Protein AF-A0A8C6JBT6-F1 (afdb_monomer_lite)

Sequence (133 aa):
RHLRRMQIFSVFMLKRRSRCQCKMEPKERSNCGYPGITAEQCRKAGCCFDSSVPGVPWCFSPKAKKGSQCLKVCPADSRARINCGFPGITAKECEKKGCCFRSHPAGVPWCFYHRMVEEGNILHEMSPHPVGS

Foldseek 3Di:
DDDDDDDDPPPPDLPQDAVQQQDDDQVVFDADDDPPDDCVNLVVSVFAADPPDPPGHRRGHGHDCVQFVFDFADDPDQVPFDAPDDPPDDQVRLVVSVFAADPDDPPGHRRGHTHTDGPVCPVVPPDDDPPDD

Radius of gyration: 20.18 Å; chains: 1; bounding box: 45×59×49 Å

Secondary structure (DSSP, 8-state):
------------------GGGG---GGGPPB-S-TT--HHHHHHTT-EE--SSTTS-SEEPPPPTTT--EEEE--SSSTTPPB-S-TT--HHHHHHTT-EE---STTS-SEEPPEEEEGGGGGGSSS------

pLDDT: mean 79.31, std 20.84, range [33.53, 98.06]

Organism: Melopsittacus undulatus (NCBI:txid13146)

InterPro domains:
  IPR000519 P-type trefoil domain [PF00088] (22-62)
  IPR000519 P-type trefoil domain [PF00088] (74-114)
  IPR000519 P-type trefoil domain [PS51448] (18-63)
  IPR000519 P-type trefoil domain [PS51448] (72-115)
  IPR000519 P-type trefoil domain [SM00018] (20-66)
  IPR000519 P-type trefoil domain [SM00018] (72-118)
  IPR000519 P-type trefoil domain [cd00111] (21-63)
  IPR000519 P-type trefoil domain [cd00111] (74-115)
  IPR017957 P-type trefoil, conserved site [PS00025] (29-49)
  IPR017957 P-type trefoil, conserved site [PS00025] (81-101)
  IPR017994 P-type trefoil, chordata [PR00680] (26-38)
  IPR017994 P-type trefoil, chordata [PR00680] (38-50)
  IPR017994 P-type trefoil, chordata [PR00680] (50-62)
  IPR017994 P-type trefoil, chordata [PTHR13826] (17-75)
  IPR044913 P-type trefoil domain superfamily [G3DSA:4.10.110.10] (16-71)
  IPR044913 P-type trefoil domain superfamily [G3DSA:4.10.110.10] (72-122)
  IPR044913 P-type trefoil domain superfamily [SSF57492] (17-64)
  IPR044913 P-type trefoil domain superfamily [SSF57492] (74-117)

Structure (mmCIF, N/CA/C/O backbone):
data_AF-A0A8C6JBT6-F1
#
_entry.id   AF-A0A8C6JBT6-F1
#
loop_
_atom_site.group_PDB
_atom_site.id
_atom_site.type_symbol
_atom_site.label_atom_id
_atom_site.label_alt_id
_atom_site.label_comp_id
_atom_site.label_asym_id
_atom_site.label_entity_id
_atom_site.label_seq_id
_atom_site.pdbx_PDB_ins_code
_atom_site.Cartn_x
_atom_site.Cartn_y
_atom_site.Cartn_z
_atom_site.occupancy
_atom_site.B_iso_or_equiv
_atom_site.auth_seq_id
_atom_site.auth_comp_id
_atom_site.auth_asym_id
_atom_site.auth_atom_id
_atom_site.pdbx_PDB_model_num
ATOM 1 N N . ARG A 1 1 ? 24.393 31.236 27.167 1.00 45.16 1 ARG A N 1
ATOM 2 C CA . ARG A 1 1 ? 23.051 31.617 26.662 1.00 45.16 1 ARG A CA 1
ATOM 3 C C . ARG A 1 1 ? 22.898 31.118 25.226 1.00 45.16 1 ARG A C 1
ATOM 5 O O . ARG A 1 1 ? 23.309 31.833 24.334 1.00 45.16 1 ARG A O 1
ATOM 12 N N . HIS A 1 2 ? 22.362 29.915 25.018 1.00 38.84 2 HIS A N 1
ATOM 13 C CA . HIS A 1 2 ? 21.570 29.513 23.841 1.00 38.84 2 HIS A CA 1
ATOM 14 C C . HIS A 1 2 ? 20.791 28.272 24.286 1.00 38.84 2 HIS A C 1
ATOM 16 O O . HIS A 1 2 ? 21.299 27.158 24.370 1.00 38.84 2 HIS A O 1
ATOM 22 N N . LEU A 1 3 ? 19.593 28.557 24.784 1.00 37.62 3 LEU A N 1
ATOM 23 C CA . LEU A 1 3 ? 18.658 27.631 25.398 1.00 37.62 3 LEU A CA 1
ATOM 24 C C . LEU A 1 3 ? 17.925 26.846 24.300 1.00 37.62 3 LEU A C 1
ATOM 26 O O . LEU A 1 3 ? 17.355 27.444 23.395 1.00 37.62 3 LEU A O 1
ATOM 30 N N . ARG A 1 4 ? 17.907 25.516 24.446 1.00 47.38 4 ARG A N 1
ATOM 31 C CA . ARG A 1 4 ? 16.779 24.604 24.175 1.00 47.38 4 ARG A CA 1
ATOM 32 C C . ARG A 1 4 ? 15.774 25.041 23.094 1.00 47.38 4 ARG A C 1
ATOM 34 O O . ARG A 1 4 ? 14.780 25.683 23.424 1.00 47.38 4 ARG A O 1
ATOM 41 N N . ARG A 1 5 ? 15.909 24.542 21.859 1.00 50.78 5 ARG A N 1
ATOM 42 C CA . ARG A 1 5 ? 14.742 24.329 20.980 1.00 50.78 5 ARG A CA 1
ATOM 43 C C . ARG A 1 5 ? 15.046 23.417 19.792 1.00 50.78 5 ARG A C 1
ATOM 45 O O . ARG A 1 5 ? 15.307 23.881 18.699 1.00 50.78 5 ARG A O 1
ATOM 52 N N . MET A 1 6 ? 14.972 22.112 20.017 1.00 37.06 6 MET A N 1
ATOM 53 C CA . MET A 1 6 ? 14.317 21.187 19.088 1.00 37.06 6 MET A CA 1
ATOM 54 C C . MET A 1 6 ? 14.112 19.879 19.836 1.00 37.06 6 MET A C 1
ATOM 56 O O . MET A 1 6 ? 14.987 19.029 19.968 1.00 37.06 6 MET A O 1
ATOM 60 N N . GLN A 1 7 ? 12.936 19.825 20.450 1.00 43.28 7 GLN A N 1
ATOM 61 C CA . GLN A 1 7 ? 12.366 18.648 21.064 1.00 43.28 7 GLN A CA 1
ATOM 62 C C . GLN A 1 7 ? 12.427 17.468 20.089 1.00 43.28 7 GLN A C 1
ATOM 64 O O . GLN A 1 7 ? 11.975 17.581 18.956 1.00 43.28 7 GLN A O 1
ATOM 69 N N . ILE A 1 8 ? 12.930 16.339 20.591 1.00 44.31 8 ILE A N 1
ATOM 70 C CA . ILE A 1 8 ? 12.262 15.045 20.461 1.00 44.31 8 ILE A CA 1
ATOM 71 C C . ILE A 1 8 ? 11.897 14.728 19.002 1.00 44.31 8 ILE A C 1
ATOM 73 O O . ILE A 1 8 ? 10.744 14.853 18.591 1.00 44.31 8 ILE A O 1
ATOM 77 N N . PHE A 1 9 ? 12.881 14.259 18.227 1.00 38.47 9 PHE A N 1
ATOM 78 C CA . PHE A 1 9 ? 12.609 13.391 17.081 1.00 38.47 9 PHE A CA 1
ATOM 79 C C . PHE A 1 9 ? 11.859 12.172 17.616 1.00 38.47 9 PHE A C 1
ATOM 81 O O . PHE A 1 9 ? 12.451 11.177 18.026 1.00 38.47 9 PHE A O 1
ATOM 88 N N . SER A 1 10 ? 10.541 12.305 17.710 1.00 47.56 10 SER A N 1
ATOM 89 C CA . SER A 1 10 ? 9.644 11.249 18.119 1.00 47.56 10 SER A CA 1
ATOM 90 C C . SER A 1 10 ? 9.868 10.108 17.138 1.00 47.56 10 SER A C 1
ATOM 92 O O . SER A 1 10 ? 9.550 10.209 15.953 1.00 47.56 10 SER A O 1
ATOM 94 N N . VAL A 1 11 ? 10.476 9.034 17.636 1.00 45.66 11 VAL A N 1
ATOM 95 C CA . VAL A 1 11 ? 10.843 7.794 16.936 1.00 45.66 11 VAL A CA 1
ATOM 96 C C . VAL A 1 11 ? 9.585 6.995 16.548 1.00 45.66 11 VAL A C 1
ATOM 98 O O . VAL A 1 11 ? 9.584 5.771 16.454 1.00 45.66 11 VAL A O 1
ATOM 101 N N . PHE A 1 12 ? 8.473 7.672 16.266 1.00 46.06 12 PHE A N 1
ATOM 102 C CA . PHE A 1 12 ? 7.333 7.083 15.594 1.00 46.06 12 PHE A CA 1
ATOM 103 C C . PHE A 1 12 ? 7.603 7.137 14.101 1.00 46.06 12 PHE A C 1
ATOM 105 O O . PHE A 1 12 ? 7.044 7.932 13.351 1.00 46.06 12 PHE A O 1
ATOM 112 N N . MET A 1 13 ? 8.464 6.211 13.670 1.00 41.66 13 MET A N 1
ATOM 113 C CA . MET A 1 13 ? 8.353 5.603 12.353 1.00 41.66 13 MET A CA 1
ATOM 114 C C . MET A 1 13 ? 6.863 5.528 12.005 1.00 41.66 13 MET A C 1
ATOM 116 O O . MET A 1 13 ? 6.115 4.790 12.659 1.00 41.66 13 MET A O 1
ATOM 120 N N . LEU A 1 14 ? 6.428 6.275 10.987 1.00 47.97 14 LEU A N 1
ATOM 121 C CA . LEU A 1 14 ? 5.169 6.042 10.285 1.00 47.97 14 LEU A CA 1
ATOM 122 C C . LEU A 1 14 ? 5.281 4.652 9.647 1.00 47.97 14 LEU A C 1
ATOM 124 O O . LEU A 1 14 ? 5.521 4.498 8.452 1.00 47.97 14 LEU A O 1
ATOM 128 N N . LYS A 1 15 ? 5.222 3.609 10.479 1.00 50.47 15 LYS A N 1
ATOM 129 C CA . LYS A 1 15 ? 5.397 2.216 10.098 1.00 50.47 15 LYS A CA 1
ATOM 130 C C . LYS A 1 15 ? 4.161 1.906 9.285 1.00 50.47 15 LYS A C 1
ATOM 132 O O . LYS A 1 15 ? 3.126 1.604 9.849 1.00 50.47 15 LYS A O 1
ATOM 137 N N . ARG A 1 16 ? 4.207 2.068 7.968 1.00 54.97 16 ARG A N 1
ATOM 138 C CA . ARG A 1 16 ? 3.072 1.707 7.117 1.00 54.97 16 ARG A CA 1
ATOM 139 C C . ARG A 1 16 ? 2.710 0.254 7.432 1.00 54.97 16 ARG A C 1
ATOM 141 O O . ARG A 1 16 ? 3.524 -0.647 7.228 1.00 54.97 16 ARG A O 1
ATOM 148 N N . ARG A 1 17 ? 1.540 0.048 8.043 1.00 65.00 17 ARG A N 1
ATOM 149 C CA . ARG A 1 17 ? 1.035 -1.290 8.350 1.00 65.00 17 ARG A CA 1
ATOM 150 C C . ARG A 1 17 ? 0.676 -1.935 7.015 1.00 65.00 17 ARG A C 1
ATOM 152 O O . ARG A 1 17 ? 0.150 -1.274 6.121 1.00 65.00 17 ARG A O 1
ATOM 159 N N . SER 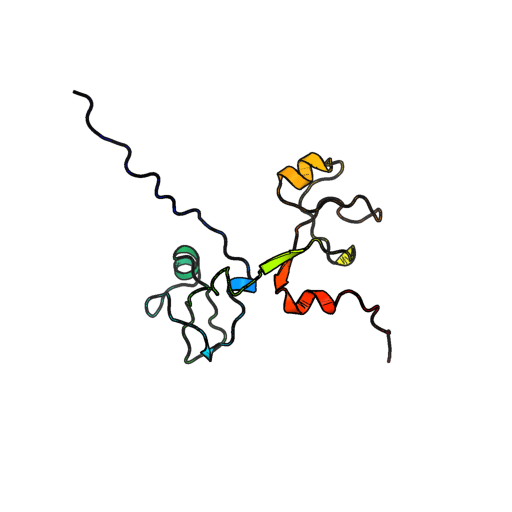A 1 18 ? 1.043 -3.198 6.846 1.00 67.56 18 SER A N 1
ATOM 160 C CA . SER A 1 18 ? 0.667 -3.976 5.665 1.00 67.56 18 SER A CA 1
ATOM 161 C C . SER A 1 18 ? -0.813 -4.342 5.746 1.00 67.56 18 SER A C 1
ATOM 163 O O . SER A 1 18 ? -1.324 -4.554 6.841 1.00 67.56 18 SER A O 1
ATOM 165 N N . ARG A 1 19 ? -1.491 -4.483 4.598 1.00 72.38 19 ARG A N 1
ATOM 166 C CA . ARG A 1 19 ? -2.897 -4.938 4.548 1.00 72.38 19 ARG A CA 1
ATOM 167 C C . ARG A 1 19 ? -3.129 -6.225 5.352 1.00 72.38 19 ARG A C 1
ATOM 169 O O . ARG A 1 19 ? -4.133 -6.342 6.036 1.00 72.38 19 ARG A O 1
ATOM 176 N N . CYS A 1 20 ? -2.164 -7.139 5.337 1.00 78.19 20 CYS A N 1
ATOM 177 C CA . CYS A 1 20 ? -2.208 -8.399 6.078 1.00 78.19 20 CYS A CA 1
ATOM 178 C C . CYS A 1 20 ? -2.283 -8.223 7.607 1.00 78.19 20 CYS A C 1
ATOM 180 O O . CYS A 1 20 ? -2.971 -8.983 8.269 1.00 78.19 20 CYS A O 1
ATOM 182 N N . GLN A 1 21 ? -1.656 -7.188 8.183 1.00 82.25 21 GLN A N 1
ATOM 183 C CA . GLN A 1 21 ? -1.772 -6.914 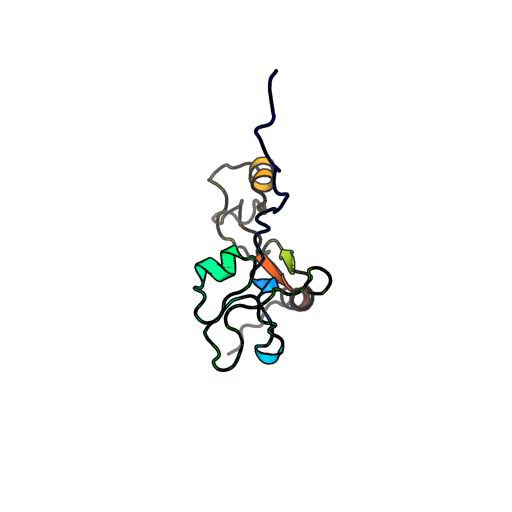9.628 1.00 82.25 21 GLN A CA 1
ATOM 184 C C . GLN A 1 21 ? -3.199 -6.512 10.037 1.00 82.25 21 GLN A C 1
ATOM 186 O O . GLN A 1 21 ? -3.532 -6.589 11.216 1.00 82.25 21 GLN A O 1
ATOM 191 N N . CYS A 1 22 ? -4.024 -6.093 9.075 1.00 88.12 22 CYS A N 1
ATOM 192 C CA . CYS A 1 22 ? -5.421 -5.725 9.274 1.00 88.12 22 CYS A CA 1
ATOM 193 C C . CYS A 1 22 ? -6.405 -6.838 8.896 1.00 88.12 22 CYS A C 1
ATOM 195 O O . CYS A 1 22 ? -7.608 -6.650 9.049 1.00 88.12 22 CYS A O 1
ATOM 197 N N . LYS A 1 23 ? -5.916 -7.979 8.392 1.00 85.69 23 LYS A N 1
ATOM 198 C CA . LYS A 1 23 ? -6.752 -9.121 8.024 1.00 85.69 23 LYS A CA 1
ATOM 199 C C . LYS A 1 23 ? -6.912 -10.032 9.244 1.00 85.69 23 LYS A C 1
ATOM 201 O O . LYS A 1 23 ? -6.000 -10.772 9.615 1.00 85.69 23 LYS A O 1
ATOM 206 N N . MET A 1 24 ? -8.054 -9.927 9.913 1.00 85.75 24 MET A N 1
ATOM 207 C CA . MET A 1 24 ? -8.394 -10.717 11.098 1.00 85.75 24 MET A CA 1
ATOM 208 C C . MET A 1 24 ? -9.903 -10.873 11.228 1.00 85.75 24 MET A C 1
ATOM 210 O O . MET A 1 24 ? -10.649 -10.057 10.677 1.00 85.75 24 MET A O 1
ATOM 214 N N . GLU A 1 25 ? -10.337 -11.894 11.961 1.00 90.00 25 GLU A N 1
ATOM 215 C CA . GLU A 1 25 ? -11.761 -12.125 12.163 1.00 90.00 25 GLU A CA 1
ATOM 216 C C . GLU A 1 25 ? -12.381 -10.952 12.941 1.00 90.00 25 GLU A C 1
ATOM 218 O O . GLU A 1 25 ? -11.761 -10.446 13.882 1.00 90.00 25 GLU A O 1
ATOM 223 N N . PRO A 1 26 ? -13.608 -10.507 12.605 1.00 92.38 26 PRO A N 1
ATOM 224 C CA . PRO A 1 26 ? -14.266 -9.391 13.289 1.00 92.38 26 PRO A CA 1
ATOM 225 C C . PRO A 1 26 ? -14.309 -9.528 14.816 1.00 92.38 26 PRO A C 1
ATOM 227 O O . PRO A 1 26 ? -14.108 -8.547 15.528 1.00 92.38 26 PRO A O 1
ATOM 230 N N . LYS A 1 27 ? -14.495 -10.756 15.311 1.00 91.88 27 LYS A N 1
ATOM 231 C CA . LYS A 1 27 ? -14.529 -11.096 16.743 1.00 91.88 27 LYS A CA 1
ATOM 232 C C . LYS A 1 27 ? -13.183 -10.957 17.463 1.00 91.88 27 LYS A C 1
ATOM 234 O O . LYS A 1 27 ? -13.155 -10.837 18.679 1.00 91.88 27 LYS A O 1
ATOM 239 N N . GLU A 1 28 ? -12.072 -10.988 16.731 1.00 90.69 28 GLU A N 1
ATOM 240 C CA . GLU A 1 28 ? -10.719 -10.858 17.288 1.00 90.69 28 GLU A CA 1
ATOM 241 C C . GLU A 1 28 ? -10.268 -9.391 17.367 1.00 90.69 28 GLU A C 1
ATOM 243 O O . GLU A 1 28 ? -9.188 -9.088 17.880 1.00 90.69 28 GLU A O 1
ATOM 248 N N . ARG A 1 29 ? -11.064 -8.462 16.821 1.00 93.12 29 ARG A N 1
ATOM 249 C CA . ARG A 1 29 ? -10.718 -7.043 16.760 1.00 93.12 29 ARG A CA 1
ATOM 250 C C . ARG A 1 29 ? -10.700 -6.439 18.156 1.00 93.12 29 ARG A C 1
ATOM 252 O O . ARG A 1 29 ? -11.723 -6.353 18.827 1.00 93.12 29 ARG A O 1
ATOM 259 N N . SER A 1 30 ? -9.541 -5.921 18.545 1.00 94.62 30 SER A N 1
ATOM 260 C CA . SER A 1 30 ? -9.406 -5.097 19.745 1.00 94.62 30 SER A CA 1
ATOM 261 C C . SER A 1 30 ? -9.496 -3.621 19.378 1.00 94.62 30 SER A C 1
ATOM 263 O O . SER A 1 30 ? -8.765 -3.167 18.493 1.00 94.62 30 SER A O 1
ATOM 265 N N . ASN A 1 31 ? -10.390 -2.878 20.037 1.00 95.75 31 ASN A N 1
ATOM 266 C CA . ASN A 1 31 ? -10.610 -1.460 19.765 1.00 95.75 31 ASN A CA 1
ATOM 267 C C . ASN A 1 31 ? -9.309 -0.648 19.890 1.00 95.75 31 ASN A C 1
ATOM 269 O O . ASN A 1 31 ? -8.535 -0.830 20.826 1.00 95.75 31 ASN A O 1
ATOM 273 N N . CYS A 1 32 ? -9.087 0.265 18.948 1.00 94.31 32 CYS A N 1
ATOM 274 C CA . CYS A 1 32 ? -7.937 1.173 18.940 1.00 94.31 32 CYS A CA 1
ATOM 275 C C . CYS A 1 32 ? -8.338 2.657 18.816 1.00 94.31 32 CYS A C 1
ATOM 277 O O . CYS A 1 32 ? -7.499 3.550 18.919 1.00 94.31 32 CYS A O 1
ATOM 279 N N . GLY A 1 33 ? -9.617 2.948 18.582 1.00 93.69 33 GLY A N 1
ATOM 280 C CA . GLY A 1 33 ? -10.102 4.310 18.377 1.00 93.69 33 GLY A CA 1
ATOM 281 C C . GLY A 1 33 ? -11.152 4.730 19.395 1.00 93.69 33 GLY A C 1
ATOM 282 O O . GLY A 1 33 ? -11.611 3.941 20.218 1.00 93.69 33 GLY A O 1
ATOM 283 N N . TYR A 1 34 ? -11.559 5.992 19.310 1.00 93.38 34 TYR A N 1
ATOM 284 C CA . TYR A 1 34 ? -12.748 6.487 19.996 1.00 93.38 34 TYR A CA 1
ATOM 285 C C . TYR A 1 34 ? -14.003 6.287 19.117 1.00 93.38 34 TYR A C 1
ATOM 287 O O . TYR A 1 34 ? -13.880 6.151 17.893 1.00 93.38 34 TYR A O 1
ATOM 295 N N . PRO A 1 35 ? -15.218 6.264 19.698 1.00 91.56 35 PRO A N 1
ATOM 296 C CA . PRO A 1 35 ? -16.460 6.169 18.930 1.00 91.56 35 PRO A CA 1
ATOM 297 C C . PRO A 1 35 ? -16.588 7.295 17.893 1.00 91.56 35 PRO A C 1
ATOM 299 O O . PRO A 1 35 ? -16.352 8.458 18.205 1.00 91.56 35 PRO A O 1
ATOM 302 N N . GLY A 1 36 ? -16.954 6.964 16.652 1.00 91.75 36 GLY A N 1
ATOM 303 C CA . GLY A 1 36 ? -17.070 7.950 15.566 1.00 91.75 36 GLY A CA 1
ATOM 304 C C . GLY A 1 36 ? -15.738 8.386 14.938 1.00 91.75 36 GLY A C 1
ATOM 305 O O . GLY A 1 36 ? -15.721 9.309 14.125 1.00 91.75 36 GLY A O 1
ATOM 306 N N . ILE A 1 37 ? -14.619 7.735 15.278 1.00 95.88 37 ILE A N 1
ATOM 307 C CA . ILE A 1 37 ? -13.329 7.986 14.627 1.00 95.88 37 ILE A CA 1
ATOM 308 C C . ILE A 1 37 ? -13.419 7.770 13.109 1.00 95.88 37 ILE A C 1
ATOM 310 O O . ILE A 1 37 ? -13.957 6.771 12.627 1.00 95.88 37 ILE A O 1
ATOM 314 N N . THR A 1 38 ? -12.841 8.688 12.336 1.00 95.19 38 THR A N 1
ATOM 315 C CA . THR A 1 38 ? -12.790 8.540 10.877 1.00 95.19 38 THR A CA 1
ATOM 316 C C . THR A 1 38 ? -11.761 7.488 10.461 1.00 95.19 38 THR A C 1
ATOM 318 O O . THR A 1 38 ? -10.766 7.238 11.151 1.00 95.19 38 THR A O 1
ATOM 321 N N . ALA A 1 39 ? -11.935 6.925 9.263 1.00 93.31 39 ALA A N 1
ATOM 322 C CA . ALA A 1 39 ? -10.963 6.003 8.679 1.00 93.31 39 ALA A CA 1
ATOM 323 C C . ALA A 1 39 ? -9.551 6.605 8.604 1.00 93.31 39 ALA A C 1
ATOM 325 O O . ALA A 1 39 ? -8.554 5.912 8.803 1.00 93.31 39 ALA A O 1
ATOM 326 N N . GLU A 1 40 ? -9.448 7.906 8.333 1.00 93.31 40 GLU A N 1
ATOM 327 C CA . GLU A 1 40 ? -8.164 8.594 8.269 1.00 93.31 40 GLU A CA 1
ATOM 328 C C . GLU A 1 40 ? -7.509 8.737 9.645 1.00 93.31 40 GLU A C 1
ATOM 330 O O . GLU A 1 40 ? -6.334 8.395 9.789 1.00 93.31 40 GLU A O 1
ATOM 335 N N . GLN A 1 41 ? -8.261 9.181 10.655 1.00 92.94 41 GLN A N 1
ATOM 336 C CA . GLN A 1 41 ? -7.765 9.305 12.028 1.00 92.94 41 GLN A CA 1
ATOM 337 C C . GLN A 1 41 ? -7.325 7.948 12.584 1.00 92.94 41 GLN A C 1
ATOM 339 O O . GLN A 1 41 ? -6.236 7.846 13.144 1.00 92.94 41 GLN A O 1
ATOM 344 N N . CYS A 1 42 ? -8.102 6.890 12.343 1.00 93.50 42 CYS A N 1
ATOM 345 C CA . CYS A 1 42 ? -7.746 5.536 12.760 1.00 93.50 42 CYS A CA 1
ATOM 346 C C . CYS A 1 42 ? -6.422 5.059 12.134 1.00 93.50 42 CYS A C 1
ATOM 348 O O . CYS A 1 42 ? -5.520 4.581 12.827 1.00 93.50 42 CYS A O 1
ATOM 350 N N . ARG A 1 43 ? -6.255 5.250 10.817 1.00 90.19 43 ARG A N 1
ATOM 351 C CA . ARG A 1 43 ? -5.007 4.898 10.118 1.00 90.19 43 ARG A CA 1
ATOM 352 C C . ARG A 1 43 ? -3.820 5.731 10.607 1.00 90.19 43 ARG A C 1
ATOM 354 O O . ARG A 1 43 ? -2.717 5.197 10.733 1.00 90.19 43 ARG A O 1
ATOM 361 N N . LYS A 1 44 ? -4.036 7.019 10.907 1.00 89.25 44 LYS A N 1
ATOM 362 C CA . LYS A 1 44 ? -3.025 7.924 11.485 1.00 89.25 44 LYS A CA 1
ATOM 363 C C . LYS A 1 44 ? -2.611 7.504 12.897 1.00 89.25 44 LYS A C 1
ATOM 365 O O . LYS A 1 44 ? -1.423 7.553 13.197 1.00 89.25 44 LYS A O 1
ATOM 370 N N . ALA A 1 45 ? -3.542 6.991 13.703 1.00 87.88 45 ALA A N 1
ATOM 371 C CA . ALA A 1 45 ? -3.259 6.378 15.005 1.00 87.88 45 ALA A CA 1
ATOM 372 C C . ALA A 1 45 ? -2.458 5.062 14.897 1.00 87.88 45 ALA A C 1
ATOM 374 O O . ALA A 1 45 ? -2.020 4.504 15.897 1.00 87.88 45 ALA A O 1
ATOM 375 N N . GLY A 1 46 ? -2.216 4.572 13.676 1.00 86.38 46 GLY A N 1
ATOM 376 C CA . GLY A 1 46 ? -1.455 3.354 13.424 1.00 86.38 46 GLY A CA 1
ATOM 377 C C . GLY A 1 46 ? -2.290 2.080 13.485 1.00 86.38 46 GLY A C 1
ATOM 378 O O . GLY A 1 46 ? -1.713 0.997 13.584 1.00 86.38 46 GLY A O 1
ATOM 379 N N . CYS A 1 47 ? -3.608 2.216 13.367 1.00 91.88 47 CYS A N 1
ATOM 380 C CA . CYS A 1 47 ? -4.565 1.127 13.452 1.00 91.88 47 CYS A CA 1
ATOM 381 C C . CYS A 1 47 ? -5.259 0.829 12.125 1.00 91.88 47 CYS A C 1
ATOM 383 O O . CYS A 1 47 ? -5.073 1.513 11.114 1.00 91.88 47 CYS A O 1
ATOM 385 N N . CYS A 1 48 ? -5.992 -0.275 12.122 1.00 92.62 48 CYS A N 1
ATOM 386 C CA . CYS A 1 48 ? -6.729 -0.788 10.984 1.00 92.62 48 CYS A CA 1
ATOM 387 C C . CYS A 1 48 ? -8.162 -0.267 11.028 1.00 92.62 48 CYS A C 1
ATOM 389 O O . CYS A 1 48 ? -8.751 -0.197 12.102 1.00 92.62 48 CYS A O 1
ATOM 391 N N . PHE A 1 49 ? -8.708 0.099 9.867 1.00 93.88 49 PHE A N 1
ATOM 392 C CA . PHE A 1 49 ? -10.088 0.557 9.756 1.00 93.88 49 PHE A CA 1
ATOM 393 C C . PHE A 1 49 ? -10.878 -0.335 8.802 1.00 93.88 49 PHE A C 1
ATOM 395 O O . PHE A 1 49 ? -10.465 -0.494 7.652 1.00 93.88 49 PHE A O 1
ATOM 402 N N . ASP A 1 50 ? -12.007 -0.865 9.263 1.00 93.62 50 ASP A N 1
ATOM 403 C CA . ASP A 1 50 ? -12.980 -1.594 8.450 1.00 93.62 50 ASP A CA 1
ATOM 404 C C . ASP A 1 50 ? -14.386 -1.492 9.058 1.00 93.62 50 ASP A C 1
ATOM 406 O O . ASP A 1 50 ? -14.654 -2.048 10.124 1.00 93.62 50 ASP A O 1
ATOM 410 N N . SER A 1 51 ? -15.278 -0.799 8.350 1.00 94.50 51 SER A N 1
ATOM 411 C CA . SER A 1 51 ? -16.673 -0.571 8.736 1.00 94.50 51 SER A CA 1
ATOM 412 C C . SER A 1 51 ? -17.665 -1.534 8.077 1.00 94.50 51 SER A C 1
ATOM 414 O O . SER A 1 51 ? -18.868 -1.307 8.158 1.00 94.50 51 SER A O 1
ATOM 416 N N . SER A 1 52 ? -17.191 -2.583 7.397 1.00 94.12 52 SER A N 1
ATOM 417 C CA . SER A 1 52 ? -18.061 -3.538 6.692 1.00 94.12 52 SER A CA 1
ATOM 418 C C . SER A 1 52 ? -18.882 -4.437 7.622 1.00 94.12 52 SER A C 1
ATOM 420 O O . SER A 1 52 ? -19.905 -4.971 7.201 1.00 94.12 52 SER A O 1
ATOM 422 N N . VAL A 1 53 ? -18.463 -4.588 8.884 1.00 93.94 53 VAL A N 1
ATOM 423 C CA . VAL A 1 53 ? -19.123 -5.449 9.874 1.00 93.94 53 VAL A CA 1
ATOM 424 C C . VAL A 1 53 ? -19.662 -4.595 11.030 1.00 93.94 53 VAL A C 1
ATOM 426 O O . VAL A 1 53 ? -18.879 -3.905 11.692 1.00 93.94 53 VAL A O 1
ATOM 429 N N . PRO A 1 54 ? -20.981 -4.601 11.295 1.00 93.44 54 PRO A N 1
ATOM 430 C CA . PRO A 1 54 ? -21.567 -3.909 12.440 1.00 93.44 54 PRO A CA 1
ATOM 431 C C . PRO A 1 54 ? -21.314 -4.669 13.754 1.00 93.44 54 PRO A C 1
ATOM 433 O O . PRO A 1 54 ? -20.997 -5.855 13.753 1.00 93.44 54 PRO A O 1
ATOM 436 N N . GLY A 1 55 ? -21.461 -3.986 14.893 1.00 91.94 55 GLY A N 1
ATOM 437 C CA . GLY A 1 55 ? -21.360 -4.607 16.224 1.00 91.94 55 GLY A CA 1
ATOM 438 C C . GLY A 1 55 ? -19.939 -4.959 16.688 1.00 91.94 55 GLY A C 1
ATOM 439 O O . GLY A 1 55 ? -19.772 -5.515 17.768 1.00 91.94 55 GLY A O 1
ATOM 440 N N . VAL A 1 56 ? -18.913 -4.612 15.908 1.00 94.69 56 VAL A N 1
ATOM 441 C CA . VAL A 1 56 ? -17.492 -4.803 16.243 1.00 94.69 56 VAL A CA 1
ATOM 442 C C . VAL A 1 56 ? -16.718 -3.490 16.087 1.00 94.69 56 VAL A C 1
ATOM 444 O O . VAL A 1 56 ? -17.179 -2.590 15.378 1.00 94.69 56 VAL A O 1
ATOM 447 N N . PRO A 1 57 ? -15.521 -3.349 16.688 1.00 95.81 57 PRO A N 1
ATOM 448 C CA . PRO A 1 57 ? -14.702 -2.160 16.495 1.00 95.81 57 PRO A CA 1
ATOM 449 C C . PRO A 1 57 ? -14.324 -1.959 15.023 1.00 95.81 57 PRO A C 1
ATOM 451 O O . PRO A 1 57 ? -13.667 -2.802 14.407 1.00 95.81 57 PRO A O 1
ATOM 454 N N . TRP A 1 58 ? -14.706 -0.811 14.463 1.00 95.44 58 TRP A N 1
ATOM 455 C CA . TRP A 1 58 ? -14.296 -0.423 13.112 1.00 95.44 58 TRP A CA 1
ATOM 456 C C . TRP A 1 58 ? -12.852 0.045 13.067 1.00 95.44 58 TRP A C 1
ATOM 458 O O . TRP A 1 58 ? -12.169 -0.217 12.086 1.00 95.44 58 TRP A O 1
ATOM 468 N N . CYS A 1 59 ? -12.378 0.695 14.133 1.00 96.06 59 CYS A N 1
ATOM 469 C CA . CYS A 1 59 ? -10.971 1.010 14.321 1.00 96.06 59 CYS A CA 1
ATOM 470 C C . CYS A 1 59 ? -10.341 0.028 15.307 1.00 96.06 59 CYS A C 1
ATOM 472 O O . CYS A 1 59 ? -10.677 0.036 16.492 1.00 96.06 59 CYS A O 1
ATOM 474 N N . PHE A 1 60 ? -9.419 -0.802 14.833 1.00 94.44 60 PHE A N 1
ATOM 475 C CA . PHE A 1 60 ? -8.877 -1.908 15.613 1.00 94.44 60 PHE A CA 1
ATOM 476 C C . PHE A 1 60 ? -7.361 -2.040 15.501 1.00 94.44 60 PHE A C 1
ATOM 478 O O . PHE A 1 60 ? -6.731 -1.599 14.536 1.00 94.44 60 PHE A O 1
ATOM 485 N N . SER A 1 61 ? -6.771 -2.647 16.526 1.00 92.06 61 SER A N 1
ATOM 486 C CA . SER A 1 61 ? -5.331 -2.863 16.614 1.00 92.06 61 SER A CA 1
ATOM 487 C C . SER A 1 61 ? -4.861 -3.868 15.555 1.00 92.06 61 SER A C 1
ATOM 489 O O . SER A 1 61 ? -5.506 -4.901 15.370 1.00 92.06 61 SER A O 1
ATOM 491 N N . PRO A 1 62 ? -3.736 -3.609 14.863 1.00 88.25 62 PRO A N 1
ATOM 492 C CA . PRO A 1 62 ? -3.171 -4.568 13.923 1.00 88.25 62 PRO A CA 1
ATOM 493 C C . PRO A 1 62 ? -2.654 -5.812 14.653 1.00 88.25 62 PRO A C 1
ATOM 495 O O . PRO A 1 62 ? -2.205 -5.730 15.800 1.00 88.25 62 PRO A O 1
ATOM 498 N N . LYS A 1 63 ? -2.606 -6.949 13.953 1.00 83.38 63 LYS A N 1
ATOM 499 C CA . LYS A 1 63 ? -1.911 -8.142 14.451 1.00 83.38 63 LYS A CA 1
ATOM 500 C C . LYS A 1 63 ? -0.443 -7.816 14.763 1.00 83.38 63 LYS A C 1
ATOM 502 O O . LYS A 1 63 ? 0.235 -7.106 14.012 1.00 83.38 63 LYS A O 1
ATOM 507 N N . ALA A 1 64 ? 0.062 -8.341 15.880 1.00 72.44 64 ALA A N 1
ATOM 508 C CA . ALA A 1 64 ? 1.457 -8.167 16.262 1.00 72.44 64 ALA A CA 1
ATOM 509 C C . ALA A 1 64 ? 2.378 -8.830 15.229 1.00 72.44 64 ALA A C 1
ATOM 511 O O . ALA A 1 64 ? 2.141 -9.955 14.798 1.00 72.44 64 ALA A O 1
ATOM 512 N N . LYS A 1 65 ? 3.493 -8.173 14.894 1.00 61.78 65 LYS A N 1
ATOM 513 C CA . LYS A 1 65 ? 4.464 -8.670 13.899 1.00 61.78 65 L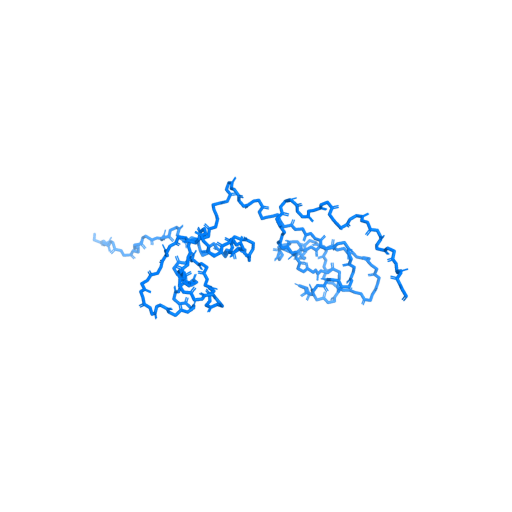YS A CA 1
ATOM 514 C C . LYS A 1 65 ? 5.011 -10.073 14.178 1.00 61.78 65 LYS A C 1
ATOM 516 O O . LYS A 1 65 ? 5.441 -10.727 13.242 1.00 61.78 65 LYS A O 1
ATOM 521 N N . LYS A 1 66 ? 5.004 -10.511 15.442 1.00 53.53 66 LYS A N 1
ATOM 522 C CA . LYS A 1 66 ? 5.425 -11.860 15.852 1.00 53.53 66 LYS A CA 1
ATOM 523 C C . LYS A 1 66 ? 4.366 -12.947 15.590 1.00 53.53 66 LYS A C 1
ATOM 525 O O . LYS A 1 66 ? 4.705 -14.114 15.667 1.00 53.53 66 LYS A O 1
ATOM 530 N N . GLY A 1 67 ? 3.120 -12.573 15.280 1.00 52.41 67 GLY A N 1
ATOM 531 C CA . GLY A 1 67 ? 2.021 -13.491 14.935 1.00 52.41 67 GLY A CA 1
ATOM 532 C C . GLY A 1 67 ? 1.408 -13.251 13.548 1.00 52.41 67 GLY A C 1
ATOM 533 O O . GLY A 1 67 ? 0.646 -14.073 13.056 1.00 52.41 67 GLY A O 1
ATOM 534 N N . SER A 1 68 ? 1.743 -12.141 12.887 1.00 58.31 68 SER A N 1
ATOM 535 C CA . SER A 1 68 ? 1.415 -11.881 11.485 1.00 58.31 68 SER A CA 1
ATOM 536 C C . SER A 1 68 ? 2.705 -11.829 10.678 1.00 58.31 68 SER A C 1
ATOM 538 O O . SER A 1 68 ? 3.259 -10.743 10.456 1.00 58.31 68 SER A O 1
ATOM 540 N N . GLN A 1 69 ? 3.192 -12.989 10.242 1.00 66.19 69 GLN A N 1
ATOM 541 C CA . GLN A 1 69 ? 4.314 -13.083 9.312 1.00 66.19 69 GLN A CA 1
ATOM 542 C C . GLN A 1 69 ? 3.848 -12.595 7.933 1.00 66.19 69 GLN A C 1
ATOM 544 O O . GLN A 1 69 ? 3.525 -13.350 7.022 1.00 66.19 69 GLN A O 1
ATOM 549 N N . CYS A 1 70 ? 3.701 -11.274 7.829 1.00 74.00 70 CYS A N 1
ATOM 550 C CA . CYS A 1 70 ? 3.386 -10.573 6.601 1.00 74.00 70 CYS A CA 1
ATOM 551 C C . CYS A 1 70 ? 4.667 -10.528 5.786 1.00 74.00 70 CYS A C 1
ATOM 553 O O . CYS A 1 70 ? 5.498 -9.633 5.971 1.00 74.00 70 CYS A O 1
ATOM 555 N N . LEU A 1 71 ? 4.830 -11.505 4.912 1.00 78.19 71 LEU A N 1
ATOM 556 C CA . LEU A 1 71 ? 6.012 -11.636 4.089 1.00 78.19 71 LEU A CA 1
ATOM 557 C C . LEU A 1 71 ? 5.852 -10.786 2.834 1.00 78.19 71 LEU A C 1
ATOM 559 O O . LEU A 1 71 ? 4.783 -10.724 2.221 1.00 78.19 71 LEU A O 1
ATOM 563 N N . LYS A 1 72 ? 6.931 -10.091 2.474 1.00 85.31 72 LYS A N 1
ATOM 564 C CA . LYS A 1 72 ? 7.046 -9.438 1.174 1.00 85.31 72 LYS A CA 1
ATOM 565 C C . LYS A 1 72 ? 7.378 -10.517 0.158 1.00 85.31 72 LYS A C 1
ATOM 567 O O . LYS A 1 72 ? 8.450 -11.106 0.234 1.00 85.31 72 LYS A O 1
ATOM 572 N N . VAL A 1 73 ? 6.476 -10.752 -0.783 1.00 88.81 73 VAL A N 1
ATOM 573 C CA . VAL A 1 73 ? 6.680 -11.712 -1.868 1.00 88.81 73 VAL A CA 1
ATOM 574 C C . VAL A 1 73 ? 6.660 -10.967 -3.191 1.00 88.81 73 VAL A C 1
ATOM 576 O O . VAL A 1 73 ? 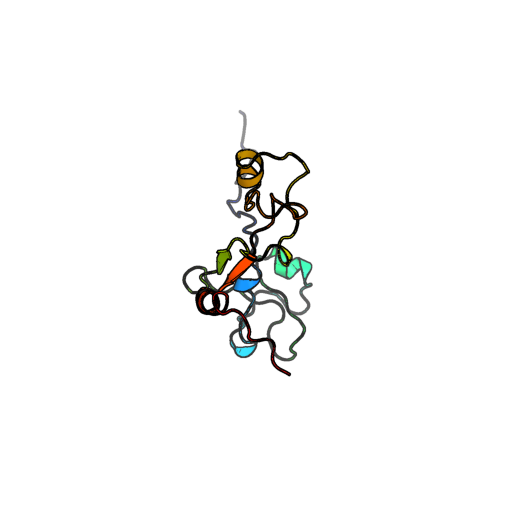5.790 -10.128 -3.432 1.00 88.81 73 VAL A O 1
ATOM 579 N N . CYS A 1 74 ? 7.632 -11.267 -4.045 1.00 92.88 74 CYS A N 1
ATOM 580 C CA . CYS A 1 74 ? 7.653 -10.809 -5.425 1.00 92.88 74 CYS A CA 1
ATOM 581 C C . CYS A 1 74 ? 6.772 -11.743 -6.263 1.00 92.88 74 CYS A C 1
ATOM 583 O O . CYS A 1 74 ? 7.125 -12.918 -6.372 1.00 92.88 74 CYS A O 1
ATOM 585 N N . PRO A 1 75 ? 5.652 -11.265 -6.842 1.00 91.50 75 PRO A N 1
ATOM 586 C CA . PRO A 1 75 ? 4.807 -12.101 -7.690 1.00 91.50 75 PRO A CA 1
ATOM 587 C C . PRO A 1 75 ? 5.621 -12.759 -8.809 1.00 91.50 75 PRO A C 1
ATOM 589 O O . PRO A 1 75 ? 6.326 -12.076 -9.559 1.00 91.50 75 PRO A O 1
ATOM 592 N N . ALA A 1 76 ? 5.548 -14.088 -8.899 1.00 89.19 76 ALA A N 1
ATOM 593 C CA . ALA A 1 76 ? 6.204 -14.829 -9.970 1.00 89.19 76 ALA A CA 1
ATOM 594 C C . ALA A 1 76 ? 5.463 -14.624 -11.299 1.00 89.19 76 ALA A C 1
ATOM 596 O O . ALA A 1 76 ? 6.106 -14.318 -12.311 1.00 89.19 76 ALA A O 1
ATOM 597 N N . ASP A 1 77 ? 4.129 -14.715 -11.251 1.00 91.31 77 ASP A N 1
ATOM 598 C CA . ASP A 1 77 ? 3.237 -14.433 -12.372 1.00 91.31 77 ASP A CA 1
ATOM 599 C C . ASP A 1 77 ? 3.440 -13.001 -12.883 1.00 91.31 77 ASP A C 1
ATOM 601 O O . ASP A 1 77 ? 3.370 -12.022 -12.135 1.00 91.31 77 ASP A O 1
ATOM 605 N N . SER A 1 78 ? 3.711 -12.888 -14.181 1.00 91.94 78 SER A N 1
ATOM 606 C CA . SER A 1 78 ? 3.943 -11.624 -14.866 1.00 91.94 78 SER A CA 1
ATOM 607 C C . SER A 1 78 ? 2.683 -10.769 -14.986 1.00 91.94 78 SER A C 1
ATOM 609 O O . SER A 1 78 ? 2.801 -9.544 -15.005 1.00 91.94 78 SER A O 1
ATOM 611 N N . ARG A 1 79 ? 1.491 -11.379 -14.995 1.00 91.88 79 ARG A N 1
ATOM 612 C CA . ARG A 1 79 ? 0.202 -10.669 -15.082 1.00 91.88 79 ARG A CA 1
ATOM 613 C C . ARG A 1 79 ? -0.148 -9.937 -13.789 1.00 91.88 79 ARG A C 1
ATOM 615 O O . ARG A 1 79 ? -0.792 -8.894 -13.823 1.00 91.88 79 ARG A O 1
ATOM 622 N N . ALA A 1 80 ? 0.327 -10.443 -12.654 1.00 91.25 80 ALA A N 1
ATOM 623 C CA . ALA A 1 80 ? 0.144 -9.823 -11.345 1.00 91.25 80 ALA A CA 1
ATOM 624 C C . ALA A 1 80 ? 1.127 -8.666 -11.064 1.00 91.25 80 ALA A C 1
ATOM 626 O O . ALA A 1 80 ? 1.056 -8.033 -10.006 1.00 91.25 80 ALA A O 1
ATOM 627 N N . ARG A 1 81 ? 2.079 -8.390 -11.967 1.00 94.44 81 ARG A N 1
ATOM 628 C CA . ARG A 1 81 ? 3.108 -7.363 -11.757 1.00 94.44 81 ARG A CA 1
ATOM 629 C C . ARG A 1 81 ? 2.541 -5.968 -11.978 1.00 94.44 81 ARG A C 1
ATOM 631 O O . ARG A 1 81 ? 2.187 -5.590 -13.088 1.00 94.44 81 ARG A O 1
ATOM 638 N N . ILE A 1 82 ? 2.550 -5.166 -10.918 1.00 95.38 82 ILE A N 1
ATOM 639 C CA . ILE A 1 82 ? 2.177 -3.749 -10.967 1.00 95.38 82 ILE A CA 1
ATOM 640 C C . ILE A 1 82 ? 3.452 -2.912 -11.052 1.00 95.38 82 ILE A C 1
ATOM 642 O O . ILE A 1 82 ? 4.332 -3.052 -10.202 1.00 95.38 82 ILE A O 1
ATOM 646 N N . ASN A 1 83 ? 3.551 -2.043 -12.058 1.00 97.12 83 ASN A N 1
ATOM 647 C CA . ASN A 1 83 ? 4.745 -1.242 -12.329 1.00 97.12 83 ASN A CA 1
ATOM 648 C C . ASN A 1 83 ? 5.151 -0.358 -11.127 1.00 97.12 83 ASN A C 1
ATOM 650 O O . ASN A 1 83 ? 4.318 0.352 -10.574 1.00 97.12 83 ASN A O 1
ATOM 654 N N . CYS A 1 84 ? 6.433 -0.400 -10.745 1.00 97.38 84 CYS A N 1
ATOM 655 C CA . CYS A 1 84 ? 7.043 0.424 -9.684 1.00 97.38 84 CYS A CA 1
ATOM 656 C C . CYS A 1 84 ? 8.256 1.256 -10.183 1.00 97.38 84 CYS A C 1
ATOM 658 O O . CYS A 1 84 ? 8.957 1.940 -9.421 1.00 97.38 84 CYS A O 1
ATOM 660 N N . GLY A 1 85 ? 8.537 1.207 -11.481 1.00 96.06 85 GLY A N 1
ATOM 661 C CA . GLY A 1 85 ? 9.726 1.794 -12.088 1.00 96.06 85 GLY A CA 1
ATOM 662 C C . GLY A 1 85 ? 9.396 2.609 -13.328 1.00 96.06 85 GLY A C 1
ATOM 663 O O . GLY A 1 85 ? 8.368 3.272 -13.403 1.00 96.06 85 GLY A O 1
ATOM 664 N N . PHE A 1 86 ? 10.308 2.570 -14.288 1.00 95.94 86 PHE A N 1
ATOM 665 C CA . PHE A 1 86 ? 10.180 3.210 -15.592 1.00 95.94 86 PHE A CA 1
ATOM 666 C C . PHE A 1 86 ? 10.920 2.358 -16.641 1.00 95.94 86 PHE A C 1
ATOM 668 O O . PHE A 1 86 ? 11.742 1.516 -16.259 1.00 95.94 86 PHE A O 1
ATOM 675 N N . PRO A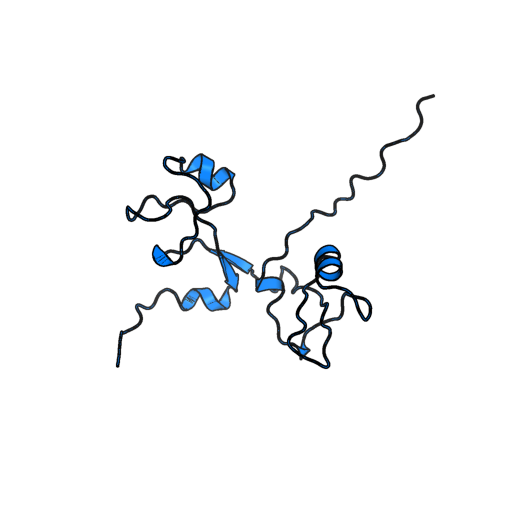 1 87 ? 10.626 2.509 -17.946 1.00 93.19 87 PRO A N 1
ATOM 676 C CA . PRO A 1 87 ? 11.342 1.790 -19.000 1.00 93.19 87 PRO A CA 1
ATOM 677 C C . PRO A 1 87 ? 12.855 2.043 -18.930 1.00 93.19 87 PRO A C 1
ATOM 679 O O . PRO A 1 87 ? 13.282 3.186 -18.819 1.00 93.19 87 PRO A O 1
ATOM 682 N N . GLY A 1 88 ? 13.663 0.982 -18.976 1.00 93.56 88 GLY A N 1
ATOM 683 C CA . GLY A 1 88 ? 15.127 1.084 -18.894 1.00 93.56 88 GLY A CA 1
ATOM 684 C C . GLY A 1 88 ? 15.710 1.210 -17.479 1.00 93.56 88 GLY A C 1
ATOM 685 O O . GLY A 1 88 ? 16.926 1.298 -17.350 1.00 93.56 88 GLY A O 1
ATOM 686 N N . ILE A 1 89 ? 14.888 1.181 -16.420 1.00 97.06 89 ILE A N 1
ATOM 687 C CA . ILE A 1 89 ? 15.382 1.162 -15.034 1.00 97.06 89 ILE A CA 1
ATOM 688 C C . ILE A 1 89 ? 16.300 -0.044 -14.784 1.00 97.06 89 ILE A C 1
ATOM 690 O O . ILE A 1 89 ? 15.982 -1.175 -15.164 1.00 97.06 89 ILE A O 1
ATOM 694 N N . THR A 1 90 ? 17.419 0.177 -14.096 1.00 97.56 90 THR A N 1
ATOM 695 C CA . THR A 1 90 ? 18.320 -0.914 -13.710 1.00 97.56 90 THR A CA 1
ATOM 696 C C . THR A 1 90 ? 17.768 -1.705 -12.519 1.00 97.56 90 THR A C 1
ATOM 698 O O . THR A 1 90 ? 16.990 -1.195 -11.706 1.00 97.56 90 THR A O 1
ATOM 701 N N . ALA A 1 91 ? 18.216 -2.955 -12.361 1.00 97.19 91 ALA A N 1
ATOM 702 C CA . ALA A 1 91 ? 17.861 -3.782 -11.204 1.00 97.19 91 ALA A CA 1
ATOM 703 C C . ALA A 1 91 ? 18.168 -3.069 -9.877 1.00 97.19 91 ALA A C 1
ATOM 705 O O . ALA A 1 91 ? 17.298 -2.939 -9.017 1.00 97.19 91 ALA A O 1
ATOM 706 N N . LYS A 1 92 ? 19.370 -2.492 -9.774 1.00 98.06 92 LYS A N 1
ATOM 707 C CA . LYS A 1 92 ? 19.845 -1.778 -8.586 1.00 98.06 92 LYS A CA 1
ATOM 708 C C . LYS A 1 92 ? 18.969 -0.576 -8.228 1.00 98.06 92 LYS A C 1
ATOM 710 O O . LYS A 1 92 ? 18.685 -0.345 -7.054 1.00 98.06 92 LYS A O 1
ATOM 715 N N . GLU A 1 93 ? 18.534 0.205 -9.214 1.00 97.94 93 GLU A N 1
ATOM 716 C CA . GLU A 1 93 ? 17.643 1.349 -8.978 1.00 97.94 93 GLU A CA 1
ATOM 717 C C . GLU A 1 93 ? 16.244 0.904 -8.546 1.00 97.94 93 GLU A C 1
ATOM 719 O O . GLU A 1 93 ? 15.653 1.508 -7.646 1.00 97.94 93 GLU A O 1
ATOM 724 N N . CYS A 1 94 ? 15.727 -0.170 -9.145 1.00 97.75 94 CYS A N 1
ATOM 725 C CA . CYS A 1 94 ? 14.446 -0.748 -8.760 1.00 97.75 94 CYS A CA 1
ATOM 726 C C . CYS A 1 94 ? 14.458 -1.267 -7.313 1.00 97.75 94 CYS A C 1
ATOM 728 O O . CYS A 1 94 ? 13.567 -0.954 -6.519 1.00 97.75 94 CYS A O 1
ATOM 730 N N . GLU A 1 95 ? 15.495 -2.014 -6.943 1.00 95.69 95 GLU A N 1
ATOM 731 C CA . GLU A 1 95 ? 15.663 -2.559 -5.595 1.00 95.69 95 GLU A CA 1
ATOM 732 C C . GLU A 1 95 ? 15.874 -1.447 -4.565 1.00 95.69 95 GLU A C 1
ATOM 734 O O . GLU A 1 95 ? 15.305 -1.492 -3.474 1.00 95.69 95 GLU A O 1
ATOM 739 N N . LYS A 1 96 ? 16.595 -0.377 -4.932 1.00 96.88 96 LYS A N 1
ATOM 740 C CA . LYS A 1 96 ? 16.744 0.824 -4.095 1.00 96.88 96 LYS A CA 1
ATOM 741 C C . LYS A 1 96 ? 15.406 1.527 -3.830 1.00 96.88 96 LYS A C 1
ATOM 743 O O . LYS A 1 96 ? 15.231 2.113 -2.764 1.00 96.88 96 LYS A O 1
ATOM 748 N N . LYS A 1 97 ? 14.437 1.438 -4.751 1.00 95.12 97 LYS A N 1
ATOM 749 C CA . LYS A 1 97 ? 13.044 1.889 -4.540 1.00 95.12 97 LYS A CA 1
ATOM 750 C C . LYS A 1 97 ? 12.235 0.946 -3.635 1.00 95.12 97 LYS A C 1
ATOM 752 O O . LYS A 1 97 ? 11.091 1.258 -3.309 1.00 95.12 97 LYS A O 1
ATOM 757 N N . GLY A 1 98 ? 12.811 -0.179 -3.207 1.00 94.25 98 GLY A N 1
ATOM 758 C CA . GLY A 1 98 ? 12.159 -1.191 -2.377 1.00 94.25 98 GLY A CA 1
ATOM 759 C C . GLY A 1 98 ? 11.213 -2.105 -3.157 1.00 94.25 98 GLY A C 1
ATOM 760 O O . GLY A 1 98 ? 10.282 -2.651 -2.563 1.00 94.25 98 GLY A O 1
ATOM 761 N N . CYS A 1 99 ? 11.422 -2.235 -4.468 1.00 96.81 99 CYS A N 1
ATOM 762 C CA . CYS A 1 99 ? 10.596 -3.027 -5.372 1.00 96.81 99 CYS A CA 1
ATOM 763 C C . CYS A 1 99 ? 11.317 -4.281 -5.871 1.00 96.81 99 CYS A C 1
ATOM 765 O O . CYS A 1 99 ? 12.516 -4.453 -5.675 1.00 96.81 99 CYS A O 1
ATOM 767 N N . CYS A 1 100 ? 10.547 -5.181 -6.474 1.00 96.81 100 CYS A N 1
ATOM 768 C CA . CYS A 1 100 ? 11.047 -6.408 -7.071 1.00 96.81 100 CYS A CA 1
ATOM 769 C C . CYS A 1 100 ? 11.530 -6.137 -8.493 1.00 96.81 100 CYS A C 1
ATOM 771 O O . CYS A 1 100 ? 10.860 -5.418 -9.239 1.00 96.81 100 CYS A O 1
ATOM 773 N N . PHE A 1 101 ? 12.637 -6.767 -8.883 1.00 97.38 101 PHE A N 1
ATOM 774 C CA . PHE A 1 101 ? 13.135 -6.719 -10.251 1.00 97.38 101 PHE A CA 1
ATOM 775 C C . PHE A 1 101 ? 13.197 -8.118 -10.876 1.00 97.38 101 PHE A C 1
ATOM 777 O O . PHE A 1 101 ? 13.806 -9.028 -10.318 1.00 97.38 101 PHE A O 1
ATOM 784 N N . ARG A 1 102 ? 12.573 -8.295 -12.045 1.00 96.06 102 ARG A N 1
ATOM 785 C CA . ARG A 1 102 ? 12.738 -9.470 -12.919 1.00 96.06 102 ARG A CA 1
ATOM 786 C C . ARG A 1 102 ? 12.610 -9.045 -14.377 1.00 96.06 102 ARG A C 1
ATOM 788 O O . ARG A 1 102 ? 11.523 -8.671 -14.810 1.00 96.06 102 ARG A O 1
ATOM 795 N N . SER A 1 103 ? 13.684 -9.187 -15.145 1.00 94.50 103 SER A N 1
ATOM 796 C CA . SER A 1 103 ? 13.776 -8.793 -16.559 1.00 9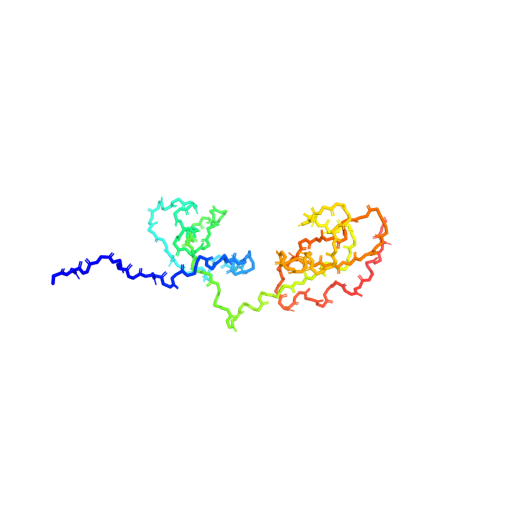4.50 103 SER A CA 1
ATOM 797 C C . SER A 1 103 ? 13.144 -9.788 -17.549 1.00 94.50 103 SER A C 1
ATOM 799 O O . SER A 1 103 ? 13.539 -9.865 -18.710 1.00 94.50 103 SER A O 1
ATOM 801 N N . HIS A 1 104 ? 12.167 -10.580 -17.098 1.00 93.19 104 HIS A N 1
ATOM 802 C CA . HIS A 1 104 ? 11.493 -11.576 -17.931 1.00 93.19 104 HIS A CA 1
ATOM 803 C C . HIS A 1 104 ? 10.052 -11.847 -17.460 1.00 93.19 104 HIS A C 1
ATOM 805 O O . HIS A 1 104 ? 9.818 -11.853 -16.240 1.00 93.19 104 HIS A O 1
ATOM 811 N N . PRO A 1 105 ? 9.089 -12.120 -18.364 1.00 92.62 105 PRO A N 1
ATOM 812 C CA . PRO A 1 105 ? 9.183 -12.020 -19.830 1.00 92.62 105 PRO A CA 1
ATOM 813 C C . PRO A 1 105 ? 9.298 -10.566 -20.327 1.00 92.62 105 PRO A C 1
ATOM 815 O O . PRO A 1 105 ? 9.270 -9.619 -19.539 1.00 92.62 105 PRO A O 1
ATOM 818 N N . ALA A 1 106 ? 9.475 -10.377 -21.634 1.00 92.06 106 ALA A N 1
ATOM 819 C CA . ALA A 1 106 ? 9.352 -9.060 -22.259 1.00 92.06 106 ALA A CA 1
ATOM 820 C C . ALA A 1 106 ? 7.882 -8.590 -22.268 1.00 92.06 106 ALA A C 1
ATOM 822 O O . ALA A 1 106 ? 6.965 -9.388 -22.078 1.00 92.06 106 ALA A O 1
ATOM 823 N N . GLY A 1 107 ? 7.654 -7.290 -22.469 1.00 91.31 107 GLY A N 1
ATOM 824 C CA . GLY A 1 107 ? 6.301 -6.721 -22.557 1.00 91.31 107 GLY A CA 1
ATOM 825 C C . GLY A 1 107 ? 5.552 -6.596 -21.223 1.00 91.31 107 GLY A C 1
ATOM 826 O O . GLY A 1 107 ? 4.385 -6.220 -21.216 1.00 91.31 107 GLY A O 1
ATOM 827 N N . VAL A 1 108 ? 6.208 -6.869 -20.091 1.00 94.88 108 VAL A N 1
ATOM 828 C CA . VAL A 1 108 ? 5.646 -6.689 -18.742 1.00 94.88 108 VAL A CA 1
ATOM 829 C C . VAL A 1 108 ? 6.559 -5.812 -17.883 1.00 94.88 108 VAL A C 1
ATOM 831 O O . VAL A 1 108 ? 7.744 -5.672 -18.196 1.00 94.88 108 VAL A O 1
ATOM 834 N N . PRO A 1 109 ? 6.067 -5.235 -16.772 1.00 96.94 109 PRO A N 1
ATOM 835 C CA . PRO A 1 109 ? 6.914 -4.463 -15.872 1.00 96.94 109 PRO A CA 1
ATOM 836 C C . PRO A 1 109 ? 8.063 -5.305 -15.303 1.00 96.94 109 PRO A C 1
ATOM 838 O O . PRO A 1 109 ? 7.842 -6.301 -14.610 1.00 96.94 109 PRO A O 1
ATOM 841 N N . TRP A 1 110 ? 9.299 -4.884 -15.573 1.00 96.81 110 TRP A N 1
ATOM 842 C CA . TRP A 1 110 ? 10.494 -5.518 -15.006 1.00 96.81 110 TRP A CA 1
ATOM 843 C C . TRP A 1 110 ? 10.782 -5.056 -13.586 1.00 96.81 110 TRP A C 1
ATOM 845 O O . TRP A 1 110 ? 11.237 -5.853 -12.774 1.00 96.81 110 TRP A O 1
ATOM 855 N N . CYS A 1 111 ? 10.449 -3.803 -13.273 1.00 98.06 111 CYS A N 1
ATOM 856 C CA . CYS A 1 111 ? 10.416 -3.285 -11.914 1.00 98.06 111 CYS A CA 1
ATOM 857 C C . CYS A 1 111 ? 8.969 -3.185 -11.430 1.00 98.06 111 CYS A C 1
ATOM 859 O O . CYS A 1 111 ? 8.171 -2.427 -11.992 1.00 98.06 111 CYS A O 1
ATOM 861 N N . PHE A 1 112 ? 8.622 -3.937 -10.389 1.00 97.31 112 PHE A N 1
ATOM 862 C CA . PHE A 1 112 ? 7.242 -4.072 -9.931 1.00 97.31 112 PHE A CA 1
ATOM 863 C C . PHE A 1 112 ? 7.122 -4.136 -8.411 1.00 97.31 112 PHE A C 1
ATOM 865 O O . PHE A 1 112 ? 8.059 -4.488 -7.694 1.00 97.31 112 PHE A O 1
ATOM 872 N N . TYR A 1 113 ? 5.946 -3.772 -7.905 1.00 95.38 113 TYR A N 1
ATOM 873 C CA . TYR A 1 113 ? 5.661 -3.824 -6.477 1.00 95.38 113 TYR A CA 1
ATOM 874 C C . TYR A 1 113 ? 5.659 -5.264 -5.955 1.00 95.38 113 TYR A C 1
ATOM 876 O O . TYR A 1 113 ? 5.135 -6.181 -6.589 1.00 95.38 113 TYR A O 1
ATOM 884 N N . HIS A 1 114 ? 6.197 -5.449 -4.750 1.00 92.00 114 HIS A N 1
ATOM 885 C CA . HIS A 1 114 ? 5.977 -6.668 -3.980 1.00 92.00 114 HIS A CA 1
ATOM 886 C C . HIS A 1 114 ? 4.534 -6.710 -3.458 1.00 92.00 114 HIS A C 1
ATOM 888 O O . HIS A 1 114 ? 3.938 -5.673 -3.150 1.00 92.00 114 HIS A O 1
ATOM 894 N N . ARG A 1 115 ? 3.993 -7.910 -3.250 1.00 86.62 115 ARG A N 1
ATOM 895 C CA . ARG A 1 115 ? 2.753 -8.104 -2.490 1.00 86.62 115 ARG A CA 1
ATOM 896 C C . ARG A 1 115 ? 3.070 -8.530 -1.061 1.00 86.62 115 ARG A C 1
ATOM 898 O O . ARG A 1 115 ? 4.135 -9.074 -0.784 1.00 86.62 115 ARG A O 1
ATOM 905 N N . MET A 1 116 ? 2.160 -8.232 -0.143 1.00 81.06 116 MET A N 1
ATOM 906 C CA . MET A 1 116 ? 2.236 -8.731 1.228 1.00 81.06 116 MET A CA 1
ATOM 907 C C . MET A 1 116 ? 1.340 -9.963 1.310 1.00 81.06 116 MET A C 1
ATOM 909 O O . MET A 1 116 ? 0.172 -9.867 0.934 1.00 81.06 116 MET A O 1
ATOM 913 N N . VAL A 1 117 ? 1.869 -11.088 1.779 1.00 77.88 117 VAL A N 1
ATOM 914 C CA . VAL A 1 117 ? 1.098 -12.321 2.001 1.00 77.88 117 VAL A CA 1
ATOM 915 C C . VAL A 1 117 ? 1.279 -12.808 3.430 1.00 77.88 117 VAL A C 1
ATOM 917 O O . VAL A 1 117 ? 2.265 -12.478 4.088 1.00 77.88 117 VAL A O 1
ATOM 920 N N . GLU A 1 118 ? 0.304 -13.568 3.912 1.00 74.69 118 GLU A N 1
ATOM 921 C CA . GLU A 1 118 ? 0.418 -14.321 5.159 1.00 74.69 118 GLU A CA 1
ATOM 922 C C . GLU A 1 118 ? 1.177 -15.621 4.866 1.00 74.69 118 GLU A C 1
ATOM 924 O O . GLU A 1 118 ? 0.926 -16.261 3.845 1.00 74.69 118 GLU A O 1
ATOM 929 N N . GLU A 1 119 ? 2.114 -16.000 5.735 1.00 63.47 119 GLU A N 1
ATOM 930 C CA . GLU A 1 119 ? 3.004 -17.157 5.541 1.00 63.47 119 GLU A CA 1
ATOM 931 C C . GLU A 1 119 ? 2.270 -18.479 5.264 1.00 63.47 119 GLU A C 1
ATOM 933 O O . GLU A 1 119 ? 2.729 -19.279 4.453 1.00 63.47 119 GLU A O 1
ATOM 938 N N . GLY A 1 120 ? 1.067 -18.658 5.820 1.00 59.47 120 GLY A N 1
ATOM 939 C CA . GLY A 1 120 ? 0.226 -19.834 5.570 1.00 59.47 120 GLY A CA 1
ATOM 940 C C . GLY A 1 120 ? -0.355 -19.939 4.152 1.00 59.47 120 GLY A C 1
ATOM 941 O O . GLY A 1 120 ? -0.843 -20.999 3.781 1.00 59.47 120 GLY A O 1
ATOM 942 N N . ASN A 1 121 ? -0.295 -18.877 3.340 1.00 57.56 121 ASN A N 1
ATOM 943 C CA . ASN A 1 121 ? -0.885 -18.843 1.995 1.00 57.56 121 ASN A CA 1
ATOM 944 C C . ASN A 1 121 ? 0.154 -18.992 0.865 1.00 57.56 121 ASN A C 1
ATOM 946 O O . ASN A 1 121 ? -0.193 -18.891 -0.311 1.00 57.56 121 ASN A O 1
ATOM 950 N N . ILE A 1 122 ? 1.433 -19.200 1.206 1.00 56.50 122 ILE A N 1
ATOM 951 C CA . ILE A 1 122 ? 2.544 -19.292 0.238 1.00 56.50 122 ILE A CA 1
ATOM 952 C C . ILE A 1 122 ? 2.546 -20.652 -0.485 1.00 56.50 122 ILE A C 1
ATOM 954 O O . ILE A 1 122 ? 3.038 -20.752 -1.604 1.00 56.50 122 ILE A O 1
ATOM 958 N N . LEU A 1 123 ? 1.913 -21.678 0.096 1.00 47.62 123 LEU A N 1
ATOM 959 C CA . LEU A 1 123 ? 1.830 -23.026 -0.482 1.00 47.62 123 LEU A CA 1
ATOM 960 C C . LEU A 1 123 ? 0.797 -23.173 -1.615 1.00 47.62 123 LEU A C 1
ATOM 962 O O . LEU A 1 123 ? 0.815 -24.179 -2.317 1.00 47.62 123 LEU A O 1
ATOM 966 N N . HIS A 1 124 ? -0.082 -22.191 -1.839 1.00 45.84 124 HIS A N 1
ATOM 967 C CA . HIS A 1 124 ? -1.126 -22.290 -2.871 1.00 45.84 124 HIS A CA 1
ATOM 968 C C . HIS A 1 124 ? -0.737 -21.708 -4.240 1.00 45.84 124 HIS A C 1
ATOM 970 O O . HIS A 1 124 ? -1.500 -21.849 -5.190 1.00 45.84 124 HIS A O 1
ATOM 976 N N . GLU A 1 125 ? 0.437 -21.082 -4.385 1.00 39.75 125 GLU A N 1
ATOM 977 C CA . GLU A 1 125 ? 0.863 -20.463 -5.656 1.00 39.75 125 GLU A CA 1
ATOM 978 C C . GLU A 1 125 ? 1.909 -21.295 -6.423 1.00 39.75 125 GLU A C 1
ATOM 980 O O . GLU A 1 125 ? 2.676 -20.769 -7.226 1.00 39.75 125 GLU A O 1
ATOM 985 N N . MET A 1 126 ? 1.957 -22.604 -6.160 1.00 41.03 126 MET A N 1
ATOM 986 C CA . MET A 1 126 ? 2.837 -23.560 -6.853 1.00 41.03 126 MET A CA 1
ATOM 987 C C . MET A 1 126 ? 2.061 -24.626 -7.636 1.00 41.03 126 MET A C 1
ATOM 989 O O . MET A 1 126 ? 2.679 -25.482 -8.261 1.00 41.03 126 MET A O 1
ATOM 993 N N . SER A 1 127 ? 0.726 -24.578 -7.644 1.00 33.53 127 SER A N 1
ATOM 994 C CA . SER A 1 127 ? -0.073 -25.488 -8.468 1.00 33.53 127 SER A CA 1
ATOM 995 C C . SER A 1 127 ? -0.522 -24.787 -9.752 1.00 33.53 127 SER A C 1
ATOM 997 O O . SER A 1 127 ? -1.208 -23.766 -9.667 1.00 33.53 127 SER A O 1
ATOM 999 N N . PRO A 1 128 ? -0.173 -25.302 -10.945 1.00 43.72 128 PRO A N 1
ATOM 1000 C CA . PRO A 1 128 ? -0.862 -24.912 -12.164 1.00 43.72 128 PRO A CA 1
ATOM 1001 C C . PRO A 1 128 ? -2.327 -25.317 -11.988 1.00 43.72 128 PRO A C 1
ATOM 1003 O O . PRO A 1 128 ? -2.635 -26.500 -11.861 1.00 43.72 128 PRO A O 1
ATOM 1006 N N . HIS A 1 129 ? -3.229 -24.340 -11.897 1.00 38.47 129 HIS A N 1
ATOM 1007 C CA . HIS A 1 129 ? -4.656 -24.633 -11.905 1.00 38.47 129 HIS A CA 1
ATOM 1008 C C . HIS A 1 129 ? -4.973 -25.466 -13.158 1.00 38.47 129 HIS A C 1
ATOM 1010 O O . HIS A 1 129 ? -4.653 -25.015 -14.263 1.00 38.47 129 HIS A O 1
ATOM 1016 N N . PRO A 1 130 ? -5.597 -26.650 -13.025 1.00 43.41 130 PRO A N 1
ATOM 1017 C CA . PRO A 1 130 ? -6.222 -27.290 -14.163 1.00 43.41 130 PRO A CA 1
ATOM 1018 C C . PRO A 1 130 ? -7.378 -26.385 -14.590 1.00 43.41 130 PRO A C 1
ATOM 1020 O O . PRO A 1 130 ? -8.297 -26.112 -13.818 1.00 43.41 130 PRO A O 1
ATOM 1023 N N . VAL A 1 131 ? -7.304 -25.871 -15.813 1.00 42.78 131 VAL A N 1
ATOM 1024 C CA . VAL A 1 131 ? -8.478 -25.343 -16.504 1.00 42.78 131 VAL A CA 1
ATOM 1025 C C . VAL A 1 131 ? -9.423 -26.520 -16.709 1.00 42.78 131 VAL A C 1
ATOM 1027 O O . VAL A 1 131 ? -9.114 -27.443 -17.457 1.00 42.78 131 VAL A O 1
ATOM 1030 N N . GLY A 1 132 ? -10.537 -26.507 -15.986 1.00 43.19 132 GLY A N 1
ATOM 1031 C CA . GLY A 1 132 ? -11.596 -27.496 -16.104 1.00 43.19 132 GLY A CA 1
ATOM 1032 C C . GLY A 1 132 ? -12.949 -26.857 -15.842 1.00 43.19 132 GLY A C 1
ATOM 1033 O O . GLY A 1 132 ? -13.312 -26.631 -14.688 1.00 43.19 132 GLY A O 1
ATOM 1034 N N . SER A 1 133 ? -13.661 -26.545 -16.922 1.00 34.38 133 SER A N 1
ATOM 1035 C CA . SER A 1 133 ? -15.057 -26.909 -17.225 1.00 34.38 133 SER A CA 1
ATOM 1036 C C . SER A 1 133 ? -15.385 -26.368 -18.611 1.00 34.38 133 SER A C 1
ATOM 1038 O O . SER A 1 133 ? -15.154 -25.156 -18.820 1.00 34.38 133 SER A O 1
#